Protein AF-A0A965TU19-F1 (afdb_monomer_lite)

Sequence (167 aa):
MAKLLPPPDALSPHFSILTPVSARSSLTHQTQEVAMIPAKNNIIVQIQDSAPAEYAIMNPITGSFDLMGAREHAWFTAAGARPKLDPDTLDYFLERGYAYLDSQGEQQAIERAYAEFSAEVEDGQVQLMLVPTYGCNLACTYCFQHGIDGRPQLITKEIVDAFFAYA

Structure (mmCIF, N/CA/C/O backbone):
data_AF-A0A965TU19-F1
#
_entry.id   AF-A0A965TU19-F1
#
loop_
_atom_site.group_PDB
_atom_site.id
_atom_site.type_symbol
_atom_site.label_atom_id
_atom_site.label_alt_id
_atom_site.label_comp_id
_atom_site.label_asym_id
_atom_site.label_entity_id
_atom_site.label_seq_id
_atom_site.pdbx_PDB_ins_code
_atom_site.Cartn_x
_atom_site.Cartn_y
_atom_site.Cartn_z
_atom_site.occupancy
_atom_site.B_iso_or_equiv
_atom_site.auth_seq_id
_atom_site.auth_comp_id
_atom_site.auth_asym_id
_atom_site.auth_atom_id
_atom_site.pdbx_PDB_model_num
ATOM 1 N N . MET A 1 1 ? -34.585 -23.274 -23.597 1.00 44.09 1 MET A N 1
ATOM 2 C CA . MET A 1 1 ? -33.454 -23.368 -24.547 1.00 44.09 1 MET A CA 1
ATOM 3 C C . MET A 1 1 ? -33.810 -22.563 -25.783 1.00 44.09 1 MET A C 1
ATOM 5 O O . MET A 1 1 ? -34.613 -23.026 -26.576 1.00 44.09 1 MET A O 1
ATOM 9 N N . ALA A 1 2 ? -33.287 -21.344 -25.905 1.00 30.41 2 ALA A N 1
ATOM 10 C CA . ALA A 1 2 ? -33.518 -20.486 -27.063 1.00 30.41 2 ALA A CA 1
ATOM 11 C C . ALA A 1 2 ? -32.160 -20.008 -27.579 1.00 30.41 2 ALA A C 1
ATOM 13 O O . ALA A 1 2 ? -31.464 -19.247 -26.913 1.00 30.41 2 ALA A O 1
ATOM 14 N N . LYS A 1 3 ? -31.774 -20.526 -28.744 1.00 36.69 3 LYS A N 1
ATOM 15 C CA . LYS A 1 3 ? -30.646 -20.062 -29.544 1.00 36.69 3 LYS A CA 1
ATOM 16 C C . LYS A 1 3 ? -31.275 -19.513 -30.821 1.00 36.69 3 LYS A C 1
ATOM 18 O O . LYS A 1 3 ? -31.889 -20.280 -31.555 1.00 36.69 3 LYS A O 1
ATOM 23 N N . LEU A 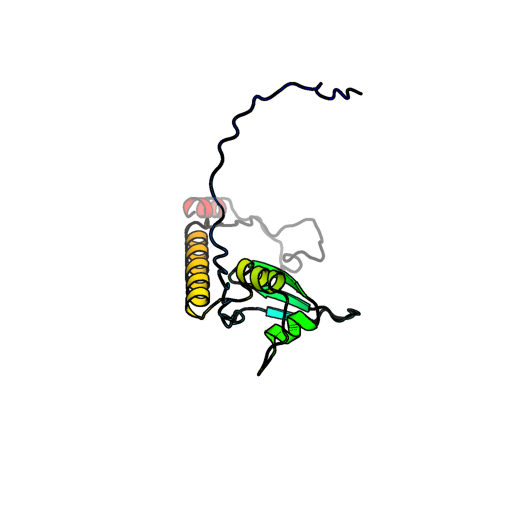1 4 ? -31.173 -18.209 -31.049 1.00 39.56 4 LEU A N 1
ATOM 24 C CA . LEU A 1 4 ? -31.551 -17.573 -32.310 1.00 39.56 4 LEU A CA 1
ATOM 25 C C . LEU A 1 4 ? -30.360 -16.736 -32.777 1.00 39.56 4 LEU A C 1
ATOM 27 O O . LEU A 1 4 ? -29.986 -15.749 -32.151 1.00 39.56 4 LEU A O 1
ATOM 31 N N . LEU A 1 5 ? -29.730 -17.234 -33.838 1.00 41.81 5 LEU A N 1
ATOM 32 C CA . LEU A 1 5 ? -28.733 -16.554 -34.663 1.00 41.81 5 LEU A CA 1
ATOM 33 C C . LEU A 1 5 ? -29.425 -15.482 -35.530 1.00 41.81 5 LEU A C 1
ATOM 35 O O . LEU A 1 5 ? -30.563 -15.715 -35.945 1.00 41.81 5 LEU A O 1
ATOM 39 N N . PRO A 1 6 ? -28.763 -14.361 -35.867 1.00 51.16 6 PRO A N 1
ATOM 40 C CA . PRO A 1 6 ? -29.254 -13.445 -36.895 1.00 51.16 6 PRO A CA 1
ATOM 41 C C . PRO A 1 6 ? -28.973 -13.971 -38.326 1.00 51.16 6 PRO A C 1
ATOM 43 O O . PRO A 1 6 ? -27.939 -14.611 -38.537 1.00 51.16 6 PRO A O 1
ATOM 46 N N . PRO A 1 7 ? -29.872 -13.721 -39.304 1.00 43.75 7 PRO A N 1
ATOM 47 C CA . PRO A 1 7 ? -29.716 -14.130 -40.703 1.00 43.75 7 PRO A CA 1
ATOM 48 C C . PRO A 1 7 ? -28.952 -13.098 -41.572 1.00 43.75 7 PRO A C 1
ATOM 50 O O . PRO A 1 7 ? -28.663 -11.998 -41.095 1.00 43.75 7 PRO A O 1
ATOM 53 N N . PRO A 1 8 ? -28.605 -13.465 -42.828 1.00 42.78 8 PRO A N 1
ATOM 54 C CA . PRO A 1 8 ? -27.492 -12.894 -43.585 1.00 42.78 8 PRO A CA 1
ATOM 55 C C . PRO A 1 8 ? -27.895 -11.911 -44.704 1.00 42.78 8 PRO A C 1
ATOM 57 O O . PRO A 1 8 ? -29.048 -11.861 -45.122 1.00 42.78 8 PRO A O 1
ATOM 60 N N . ASP A 1 9 ? -26.859 -11.225 -45.201 1.00 37.62 9 ASP A N 1
ATOM 61 C CA . ASP A 1 9 ? -26.677 -10.587 -46.514 1.00 37.62 9 ASP A CA 1
ATOM 62 C C . ASP A 1 9 ? -27.567 -9.399 -46.922 1.00 37.62 9 ASP A C 1
ATOM 64 O O . ASP A 1 9 ? -28.783 -9.498 -47.029 1.00 37.62 9 ASP A O 1
ATOM 68 N N . ALA A 1 10 ? -26.926 -8.292 -47.326 1.00 31.73 10 ALA A N 1
ATOM 69 C CA . ALA A 1 10 ? -26.742 -8.016 -48.758 1.00 31.73 10 ALA A CA 1
ATOM 70 C C . ALA A 1 10 ? -26.156 -6.613 -49.046 1.00 31.73 10 ALA A C 1
ATOM 72 O O . ALA A 1 10 ? -26.784 -5.590 -48.804 1.00 31.73 10 ALA A O 1
ATOM 73 N N . LEU A 1 11 ? -24.992 -6.649 -49.704 1.00 32.03 11 LEU A N 1
ATOM 74 C CA . LEU A 1 11 ? -24.630 -5.912 -50.925 1.00 32.03 11 LEU A CA 1
ATOM 75 C C . LEU A 1 11 ? -24.256 -4.414 -50.873 1.00 32.03 11 LEU A C 1
ATOM 77 O O . LEU A 1 11 ? -24.996 -3.522 -50.477 1.00 32.03 11 LEU A O 1
ATOM 81 N N . SER A 1 12 ? -23.052 -4.204 -51.409 1.00 35.56 12 SER A N 1
ATOM 82 C CA . SER A 1 12 ? -22.364 -2.978 -51.809 1.00 35.56 12 SER A CA 1
ATOM 83 C C . SER A 1 12 ? -23.050 -2.238 -52.971 1.00 35.56 12 SER A C 1
ATOM 85 O O . SER A 1 12 ? -23.982 -2.754 -53.590 1.00 35.56 12 SER A O 1
ATOM 87 N N . PRO A 1 13 ? -22.530 -1.053 -53.349 1.00 40.72 13 PRO A N 1
ATOM 88 C CA . PRO A 1 13 ? -21.805 -1.050 -54.620 1.00 40.72 13 PRO A CA 1
ATOM 89 C C . PRO A 1 13 ? -20.527 -0.190 -54.654 1.00 40.72 13 PRO A C 1
ATOM 91 O O . PRO A 1 13 ? -20.412 0.870 -54.050 1.00 40.72 13 PRO A O 1
ATOM 94 N N . HIS A 1 14 ? -19.577 -0.718 -55.424 1.00 32.16 14 HIS A N 1
ATOM 95 C CA . HIS A 1 14 ? -18.523 -0.088 -56.223 1.00 32.16 14 HIS A CA 1
ATOM 96 C C . HIS A 1 14 ? -18.370 1.443 -56.212 1.00 32.16 14 HIS A C 1
ATOM 98 O O . HIS A 1 14 ? -19.228 2.154 -56.721 1.00 32.16 14 HIS A O 1
ATOM 104 N N . PHE A 1 15 ? -17.160 1.906 -55.876 1.00 30.73 15 PHE A N 1
ATOM 105 C CA . PHE A 1 15 ? -16.508 3.011 -56.589 1.00 30.73 15 PHE A CA 1
ATOM 106 C C . PHE A 1 15 ? -14.983 2.795 -56.604 1.00 30.73 15 PHE A C 1
ATOM 108 O O . PHE A 1 15 ? -14.303 2.934 -55.591 1.00 30.73 15 PHE A O 1
ATOM 115 N N . SER A 1 16 ? -14.453 2.407 -57.768 1.00 31.28 16 SER A N 1
ATOM 116 C CA . SER A 1 16 ? -13.020 2.413 -58.079 1.00 31.28 16 SER A CA 1
ATOM 117 C C . SER A 1 16 ? -12.662 3.754 -58.706 1.00 31.28 16 SER A C 1
ATOM 119 O O . SER A 1 16 ? -13.193 4.090 -59.762 1.00 31.28 16 SER A O 1
ATOM 121 N N . ILE A 1 17 ? -11.723 4.485 -58.105 1.00 35.72 17 ILE A N 1
ATOM 122 C CA . ILE A 1 17 ? -10.995 5.565 -58.776 1.00 35.72 17 ILE A CA 1
ATOM 123 C C . ILE A 1 17 ? -9.503 5.352 -58.509 1.00 35.72 17 ILE A C 1
ATOM 125 O O . ILE A 1 17 ? -9.050 5.284 -57.371 1.00 35.72 17 ILE A O 1
ATOM 129 N N . LEU A 1 18 ? -8.776 5.182 -59.610 1.00 34.69 18 LEU A N 1
ATOM 130 C CA . LEU A 1 18 ? -7.325 5.089 -59.726 1.00 34.69 18 LEU A CA 1
ATOM 131 C C . LEU A 1 18 ? -6.646 6.399 -59.304 1.00 34.69 18 LEU A C 1
ATOM 133 O O . LEU A 1 18 ? -7.136 7.461 -59.678 1.00 34.69 18 LEU A O 1
ATOM 137 N N . THR A 1 19 ? -5.495 6.310 -58.621 1.00 30.97 19 THR A N 1
ATOM 138 C CA . THR A 1 19 ? -4.244 7.116 -58.760 1.00 30.97 19 THR A CA 1
ATOM 139 C C . THR A 1 19 ? -3.422 7.080 -57.449 1.00 30.97 19 THR A C 1
ATOM 141 O O . THR A 1 19 ? -3.927 6.628 -56.428 1.00 30.97 19 THR A O 1
ATOM 144 N N . PRO A 1 20 ? -2.133 7.467 -57.445 1.00 36.50 20 PRO A N 1
ATOM 145 C CA . PRO A 1 20 ? -1.009 6.710 -57.974 1.00 36.50 20 PRO A CA 1
ATOM 146 C C . PRO A 1 20 ? -0.016 6.280 -56.872 1.00 36.50 20 PRO A C 1
ATOM 148 O O . PRO A 1 20 ? 0.010 6.783 -55.754 1.00 36.50 20 PRO A O 1
ATOM 151 N N . VAL A 1 21 ? 0.853 5.345 -57.248 1.00 42.53 21 VAL A N 1
ATOM 152 C CA . VAL A 1 21 ? 2.055 4.916 -56.523 1.00 42.53 21 VAL A CA 1
ATOM 153 C C . VAL A 1 21 ? 3.017 6.094 -56.310 1.00 42.53 21 VAL A C 1
ATOM 155 O O . VAL A 1 21 ? 3.520 6.627 -57.292 1.00 42.53 21 VAL A O 1
ATOM 158 N N . SER A 1 22 ? 3.291 6.461 -55.052 1.00 31.80 22 SER A N 1
ATOM 159 C CA . SER A 1 22 ? 4.503 7.138 -54.525 1.00 31.80 22 SER A CA 1
ATOM 160 C C . SER A 1 22 ? 4.186 7.555 -53.075 1.00 31.80 22 SER A C 1
ATOM 162 O O . SER A 1 22 ? 3.123 8.105 -52.841 1.00 31.80 22 SER A O 1
ATOM 164 N N . ALA A 1 23 ? 4.951 7.335 -52.012 1.00 31.27 23 ALA A N 1
ATOM 165 C CA . ALA A 1 23 ? 6.323 6.919 -51.826 1.00 31.27 23 ALA A CA 1
ATOM 166 C C . ALA A 1 23 ? 6.390 6.090 -50.531 1.00 31.27 23 ALA A C 1
ATOM 168 O O . ALA A 1 23 ? 5.704 6.384 -49.550 1.00 31.27 23 ALA A O 1
ATOM 169 N N . ARG A 1 24 ? 7.258 5.075 -50.507 1.00 41.38 24 ARG A N 1
ATOM 170 C CA . ARG A 1 24 ? 7.738 4.476 -49.260 1.00 41.38 24 ARG A CA 1
ATOM 171 C C . ARG A 1 24 ? 8.506 5.553 -48.495 1.00 41.38 24 ARG A C 1
ATOM 173 O O . ARG A 1 24 ? 9.677 5.782 -48.769 1.00 41.38 24 ARG A O 1
ATOM 180 N N . SER A 1 25 ? 7.836 6.212 -47.558 1.00 32.81 25 SER A N 1
ATOM 181 C CA . SER A 1 25 ? 8.495 6.928 -46.475 1.00 32.81 25 SER A CA 1
ATOM 182 C C . SER A 1 25 ? 8.686 5.929 -45.345 1.00 32.81 25 SER A C 1
ATOM 184 O O . SER A 1 25 ? 7.774 5.622 -44.580 1.00 32.81 25 SER A O 1
ATOM 186 N N . SER A 1 26 ? 9.873 5.339 -45.325 1.00 36.81 26 SER A N 1
ATOM 187 C CA . SER A 1 26 ? 10.441 4.649 -44.180 1.00 36.81 26 SER A CA 1
ATOM 188 C C . SER A 1 26 ? 10.529 5.629 -43.011 1.00 36.81 26 SER A C 1
ATOM 190 O O . SER A 1 26 ? 11.541 6.300 -42.827 1.00 36.81 26 SER A O 1
ATOM 192 N N . LEU A 1 27 ? 9.453 5.712 -42.230 1.00 35.31 27 LEU A N 1
ATOM 193 C CA . LEU A 1 27 ? 9.490 6.235 -40.873 1.00 35.31 27 LEU A CA 1
ATOM 194 C C . LEU A 1 27 ? 10.187 5.177 -40.024 1.00 35.31 27 LEU A C 1
ATOM 196 O O . LEU A 1 27 ? 9.578 4.270 -39.463 1.00 35.31 27 LEU A O 1
ATOM 200 N N . THR A 1 28 ? 11.511 5.266 -39.999 1.00 33.00 28 THR A N 1
ATOM 201 C CA . THR A 1 28 ? 12.312 4.764 -38.895 1.00 33.00 28 THR A CA 1
ATOM 202 C C . THR A 1 28 ? 11.721 5.334 -37.611 1.00 33.00 28 THR A C 1
ATOM 204 O O . THR A 1 28 ? 11.979 6.488 -37.273 1.00 33.00 28 THR A O 1
ATOM 207 N N . HIS A 1 29 ? 10.928 4.533 -36.897 1.00 41.44 29 HIS A N 1
ATOM 208 C CA . HIS A 1 29 ? 10.817 4.665 -35.453 1.00 41.44 29 HIS A CA 1
ATOM 209 C C . HIS A 1 29 ? 12.229 4.438 -34.911 1.00 41.44 29 HIS A C 1
ATOM 211 O O . HIS A 1 29 ? 12.650 3.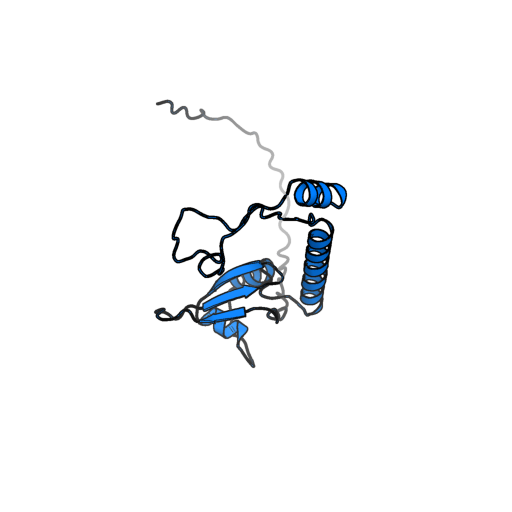315 -34.650 1.00 41.44 29 HIS A O 1
ATOM 217 N N . GLN A 1 30 ? 13.012 5.514 -34.839 1.00 35.91 30 GLN A N 1
ATOM 218 C CA . GLN A 1 30 ? 14.119 5.582 -33.907 1.00 35.91 30 GLN A CA 1
ATOM 219 C C . GLN A 1 30 ? 13.467 5.548 -32.531 1.00 35.91 30 GLN A C 1
ATOM 221 O O . GLN A 1 30 ? 13.037 6.572 -32.006 1.00 35.91 30 GLN A O 1
ATOM 226 N N . THR A 1 31 ? 13.305 4.341 -31.997 1.00 40.47 31 THR A N 1
ATOM 227 C CA . THR A 1 31 ? 13.001 4.126 -30.592 1.00 40.47 31 THR A CA 1
ATOM 228 C C . THR A 1 31 ? 14.208 4.655 -29.841 1.00 40.47 31 THR A C 1
ATOM 230 O O . THR A 1 31 ? 15.226 3.980 -29.705 1.00 40.47 31 THR A O 1
ATOM 233 N N . GLN A 1 32 ? 14.145 5.929 -29.469 1.00 42.44 32 GLN A N 1
ATOM 234 C CA . GLN A 1 32 ? 15.067 6.493 -28.511 1.00 42.44 32 GLN A CA 1
ATOM 235 C C . GLN A 1 32 ? 14.923 5.624 -27.264 1.00 42.44 32 GLN A C 1
ATOM 237 O O . GLN A 1 32 ? 13.831 5.503 -26.716 1.00 42.44 32 GLN A O 1
ATOM 242 N N . GLU A 1 33 ? 15.990 4.912 -26.913 1.00 52.28 33 GLU A N 1
ATOM 243 C CA . GLU A 1 33 ? 16.044 4.031 -25.752 1.00 52.28 33 GLU A CA 1
ATOM 244 C C . GLU A 1 33 ? 15.972 4.931 -24.514 1.00 52.28 33 GLU A C 1
ATOM 246 O O . GLU A 1 33 ? 16.983 5.414 -24.007 1.00 52.28 33 GLU A O 1
ATOM 251 N N . VAL A 1 34 ? 14.750 5.291 -24.109 1.00 59.78 34 VAL A N 1
ATOM 252 C CA . VAL A 1 34 ? 14.523 6.103 -22.917 1.00 59.78 34 VAL A CA 1
ATOM 253 C C . VAL A 1 34 ? 14.861 5.214 -21.732 1.00 59.78 34 VAL A C 1
ATOM 255 O O . VAL A 1 34 ? 14.186 4.220 -21.467 1.00 59.78 34 VAL A O 1
ATOM 258 N N . ALA A 1 35 ? 15.963 5.535 -21.062 1.00 77.88 35 ALA A N 1
ATOM 259 C CA . ALA A 1 35 ? 16.432 4.784 -19.912 1.00 77.88 35 ALA A CA 1
ATOM 260 C C . ALA A 1 35 ? 15.447 4.964 -18.746 1.00 77.88 35 ALA A C 1
ATOM 262 O O . ALA A 1 35 ? 15.497 5.964 -18.037 1.00 77.88 35 ALA A O 1
ATOM 263 N N . MET A 1 36 ? 14.552 3.990 -18.564 1.00 90.62 36 MET A N 1
ATOM 264 C CA . MET A 1 36 ? 13.622 3.954 -17.437 1.00 90.62 36 MET A CA 1
ATOM 265 C C . MET A 1 36 ? 14.370 3.743 -16.119 1.00 90.62 36 MET A C 1
ATOM 267 O O . MET A 1 36 ? 15.336 2.975 -16.040 1.00 90.62 36 MET A O 1
ATOM 271 N N . ILE A 1 37 ? 13.875 4.374 -15.061 1.00 93.50 37 ILE A N 1
ATOM 272 C CA . ILE A 1 37 ? 14.381 4.230 -13.700 1.00 93.50 37 ILE A CA 1
ATOM 273 C C . ILE A 1 37 ? 13.379 3.430 -12.852 1.00 93.50 37 ILE A C 1
ATOM 275 O O . ILE A 1 37 ? 12.176 3.634 -12.991 1.00 93.50 37 ILE A O 1
ATOM 279 N N . PRO A 1 38 ? 13.812 2.511 -11.971 1.00 95.62 38 PRO A N 1
ATOM 280 C CA . PRO A 1 38 ? 12.922 1.877 -11.016 1.00 95.62 38 PRO A CA 1
ATOM 281 C C . PRO A 1 38 ? 12.466 2.899 -9.993 1.00 95.62 38 PRO A C 1
ATOM 283 O O . PRO A 1 38 ? 13.263 3.726 -9.544 1.00 95.62 38 PRO A O 1
ATOM 286 N N . ALA A 1 39 ? 11.221 2.762 -9.568 1.00 96.69 39 ALA A N 1
ATOM 287 C CA . ALA A 1 39 ? 10.713 3.501 -8.436 1.00 96.69 39 ALA A CA 1
ATOM 288 C C . ALA A 1 39 ? 11.471 3.096 -7.158 1.00 96.69 39 ALA A C 1
A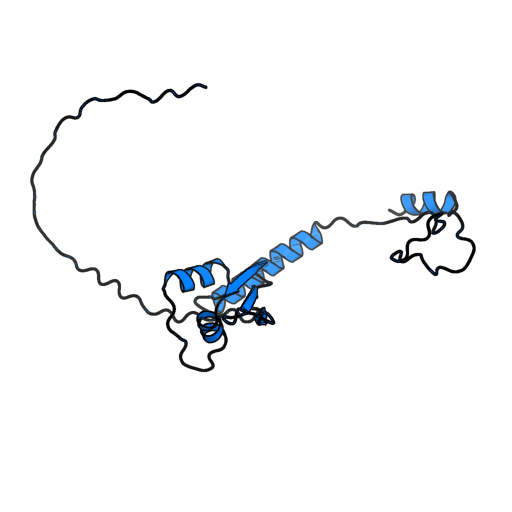TOM 290 O O . ALA A 1 39 ? 11.676 1.911 -6.874 1.00 96.69 39 ALA A O 1
ATOM 291 N N . LYS A 1 40 ? 11.912 4.083 -6.378 1.00 95.00 40 LYS A N 1
ATOM 292 C CA . LYS A 1 40 ? 12.752 3.890 -5.179 1.00 95.00 40 LYS A CA 1
ATOM 293 C C . LYS A 1 40 ? 12.000 3.274 -4.005 1.00 95.00 40 LYS A C 1
ATOM 295 O O . LYS A 1 40 ? 12.602 2.750 -3.076 1.00 95.00 40 LYS A O 1
ATOM 300 N N . ASN A 1 41 ? 10.686 3.397 -4.036 1.00 95.31 41 ASN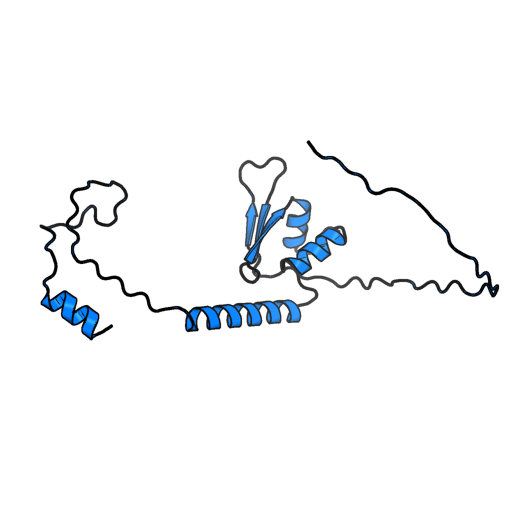 A N 1
ATOM 301 C CA . ASN A 1 41 ? 9.732 2.954 -3.030 1.00 95.31 41 ASN A CA 1
ATOM 302 C C . ASN A 1 41 ? 9.225 1.522 -3.262 1.00 95.31 41 ASN A C 1
ATOM 304 O O . ASN A 1 41 ? 8.406 1.048 -2.477 1.00 95.31 41 ASN A O 1
ATOM 308 N N . ASN A 1 42 ? 9.687 0.837 -4.313 1.00 97.88 42 ASN A N 1
ATOM 309 C CA . ASN A 1 42 ? 9.364 -0.569 -4.517 1.00 97.88 42 ASN A CA 1
ATOM 310 C C . ASN A 1 42 ? 9.889 -1.406 -3.346 1.00 97.88 42 ASN A C 1
ATOM 312 O O . ASN A 1 42 ? 11.081 -1.403 -3.039 1.00 97.88 42 ASN A O 1
ATOM 316 N N . ILE A 1 43 ? 8.995 -2.169 -2.730 1.00 98.12 43 ILE A N 1
ATOM 317 C CA . ILE A 1 43 ? 9.319 -3.184 -1.735 1.00 98.12 43 ILE A CA 1
ATOM 318 C C . ILE A 1 43 ? 9.317 -4.520 -2.464 1.00 98.12 43 ILE A C 1
ATOM 320 O O . ILE A 1 43 ? 8.291 -4.933 -3.001 1.00 98.12 43 ILE A O 1
ATOM 324 N N . ILE A 1 44 ? 10.470 -5.184 -2.496 1.00 98.00 44 ILE A N 1
ATOM 325 C CA . ILE A 1 44 ? 10.653 -6.452 -3.200 1.00 98.00 44 ILE A CA 1
ATOM 326 C C . ILE A 1 44 ? 11.098 -7.512 -2.200 1.00 98.00 44 ILE A C 1
ATOM 328 O O . ILE A 1 44 ? 12.082 -7.321 -1.485 1.00 98.00 44 ILE A O 1
ATOM 332 N N . VAL A 1 45 ? 10.384 -8.635 -2.159 1.00 97.25 45 VAL A N 1
ATOM 333 C CA . VAL A 1 45 ? 10.679 -9.760 -1.264 1.00 97.25 45 VAL A CA 1
ATOM 334 C C . VAL A 1 45 ? 10.698 -11.067 -2.043 1.00 97.25 45 VAL A C 1
ATOM 336 O O . VAL A 1 45 ? 9.862 -11.295 -2.912 1.00 97.25 45 VAL A O 1
ATOM 339 N N . GLN A 1 46 ? 11.651 -11.943 -1.735 1.00 97.12 46 GLN A N 1
ATOM 340 C CA . GLN A 1 46 ? 11.681 -13.287 -2.309 1.00 97.12 46 GLN A CA 1
ATOM 341 C C . GLN A 1 46 ? 10.653 -14.185 -1.610 1.00 97.12 46 GLN A C 1
ATOM 343 O O . GLN A 1 46 ? 10.562 -14.189 -0.381 1.00 97.12 46 GLN A O 1
ATOM 348 N N . ILE A 1 47 ? 9.915 -14.977 -2.386 1.00 96.50 47 ILE A N 1
ATOM 349 C CA . ILE A 1 47 ? 8.979 -15.974 -1.865 1.00 96.50 47 ILE A CA 1
ATOM 350 C C . ILE A 1 47 ? 9.768 -17.206 -1.416 1.00 96.50 47 ILE A C 1
ATOM 352 O O . ILE A 1 47 ? 10.493 -17.819 -2.206 1.00 96.50 47 ILE A O 1
ATOM 356 N N . GLN A 1 48 ? 9.627 -17.561 -0.136 1.00 94.44 48 GLN A N 1
ATOM 357 C CA . GLN A 1 48 ? 10.258 -18.751 0.439 1.00 94.44 48 GLN A CA 1
ATOM 358 C C . GLN A 1 48 ? 9.718 -20.021 -0.228 1.00 94.44 48 GLN A C 1
ATOM 360 O O . GLN A 1 48 ? 8.549 -20.082 -0.598 1.00 94.44 48 GLN A O 1
ATOM 365 N N . ASP A 1 49 ? 10.585 -21.021 -0.387 1.00 92.56 49 ASP A N 1
ATOM 366 C CA . ASP A 1 49 ? 10.251 -22.333 -0.956 1.00 92.56 49 ASP A CA 1
ATOM 367 C C . ASP A 1 49 ? 9.656 -22.307 -2.385 1.00 92.56 49 ASP A C 1
ATOM 369 O O . ASP A 1 49 ? 8.980 -23.248 -2.802 1.00 92.56 49 ASP A O 1
ATOM 373 N N . SER A 1 50 ? 9.947 -21.261 -3.170 1.00 90.00 50 SER A N 1
ATOM 374 C CA . SER A 1 50 ? 9.580 -21.171 -4.593 1.00 90.00 50 SER A CA 1
ATOM 375 C C . SER A 1 50 ? 10.643 -21.807 -5.507 1.00 90.00 50 SER A C 1
ATOM 377 O O . SER A 1 50 ? 11.842 -21.531 -5.398 1.00 90.00 50 SER A O 1
ATOM 379 N N . ALA A 1 51 ? 10.206 -22.681 -6.423 1.00 87.69 51 ALA A N 1
ATOM 380 C CA . ALA A 1 51 ? 11.042 -23.281 -7.466 1.00 87.69 51 ALA A CA 1
ATOM 381 C C . ALA A 1 51 ? 10.276 -23.311 -8.811 1.00 87.69 51 ALA A C 1
ATOM 383 O O . ALA A 1 51 ? 9.394 -24.157 -8.978 1.00 87.69 51 ALA A O 1
ATOM 384 N N . PRO A 1 52 ? 10.609 -22.441 -9.789 1.00 88.19 52 PRO A N 1
ATOM 385 C CA . PRO A 1 52 ? 11.729 -21.489 -9.790 1.00 88.19 52 PRO A CA 1
ATOM 386 C C . PRO A 1 52 ? 11.556 -20.347 -8.776 1.00 88.19 52 PRO A C 1
ATOM 388 O O . PRO A 1 52 ? 10.469 -20.146 -8.254 1.00 88.19 52 PRO A O 1
ATOM 391 N N . ALA A 1 53 ? 12.642 -19.618 -8.494 1.00 89.44 53 ALA A N 1
ATOM 392 C CA . ALA A 1 53 ? 12.613 -18.496 -7.557 1.00 89.44 53 ALA A CA 1
ATOM 393 C C . ALA A 1 53 ? 11.652 -17.394 -8.035 1.00 89.44 53 ALA A C 1
ATOM 395 O O . ALA A 1 53 ? 11.816 -16.860 -9.138 1.00 89.44 53 ALA A O 1
ATOM 396 N N . GLU A 1 54 ? 10.704 -17.039 -7.172 1.00 96.69 54 GLU A N 1
ATOM 397 C CA . GLU A 1 54 ? 9.712 -15.986 -7.385 1.00 96.69 54 GLU A CA 1
ATOM 398 C C . GLU A 1 54 ? 9.868 -14.864 -6.355 1.00 96.69 54 GLU A C 1
ATOM 400 O O . GLU A 1 54 ? 10.318 -15.069 -5.222 1.00 96.69 54 GLU A O 1
ATOM 405 N N . TYR A 1 55 ? 9.478 -13.660 -6.758 1.00 97.81 55 TYR A N 1
ATOM 406 C CA . TYR A 1 55 ? 9.555 -12.451 -5.951 1.00 97.81 55 TYR A CA 1
ATOM 407 C C . TYR A 1 55 ? 8.202 -11.750 -5.962 1.00 97.81 55 TYR A C 1
ATOM 409 O O . TYR A 1 55 ? 7.566 -11.652 -7.007 1.00 97.81 55 TYR A O 1
ATOM 417 N N . ALA A 1 56 ? 7.779 -11.228 -4.817 1.00 97.88 56 ALA A N 1
ATOM 418 C CA . ALA A 1 56 ? 6.668 -10.292 -4.739 1.00 97.88 56 ALA A CA 1
ATOM 419 C C . ALA A 1 56 ? 7.208 -8.859 -4.783 1.00 97.88 56 ALA A C 1
ATOM 421 O O . ALA A 1 56 ? 8.220 -8.555 -4.144 1.00 97.88 56 ALA A O 1
ATOM 422 N N . ILE A 1 57 ? 6.527 -7.987 -5.521 1.00 98.31 57 ILE A N 1
ATOM 423 C CA . ILE A 1 57 ? 6.816 -6.555 -5.602 1.00 98.31 57 ILE A CA 1
ATOM 424 C C . ILE A 1 57 ? 5.576 -5.752 -5.220 1.00 98.31 57 ILE A C 1
ATOM 426 O O . ILE A 1 57 ? 4.478 -6.010 -5.705 1.00 98.31 57 ILE A O 1
ATOM 430 N N . MET A 1 58 ? 5.760 -4.757 -4.357 1.00 98.19 58 MET A N 1
ATOM 431 C CA . MET A 1 58 ? 4.734 -3.802 -3.955 1.00 98.19 58 MET A CA 1
ATOM 432 C C . MET A 1 58 ? 5.248 -2.380 -4.146 1.00 98.19 58 MET A C 1
ATOM 434 O O . MET A 1 58 ? 6.351 -2.061 -3.705 1.00 98.19 58 MET A O 1
ATOM 438 N N . ASN A 1 59 ? 4.428 -1.507 -4.723 1.00 97.88 59 ASN A N 1
ATOM 439 C CA . ASN A 1 59 ? 4.662 -0.072 -4.697 1.00 97.88 59 ASN A CA 1
ATOM 440 C C . ASN A 1 59 ? 3.602 0.597 -3.807 1.00 97.88 59 ASN A C 1
ATOM 442 O O . ASN A 1 59 ? 2.428 0.601 -4.170 1.00 97.88 59 ASN A O 1
ATOM 446 N N . PRO A 1 60 ? 3.970 1.166 -2.647 1.00 96.31 60 PRO A N 1
ATOM 447 C CA . PRO A 1 60 ? 2.998 1.751 -1.726 1.00 96.31 60 PRO A CA 1
ATOM 448 C C . PRO A 1 60 ? 2.399 3.068 -2.230 1.00 96.31 60 PRO A C 1
ATOM 450 O O . PRO A 1 60 ? 1.366 3.481 -1.720 1.00 96.31 60 PRO A O 1
ATOM 453 N N . ILE A 1 61 ? 3.026 3.732 -3.206 1.00 96.62 61 ILE A N 1
ATOM 454 C CA . ILE A 1 61 ? 2.530 5.003 -3.748 1.00 96.62 61 ILE A CA 1
ATOM 455 C C . ILE A 1 61 ? 1.422 4.762 -4.767 1.00 96.62 61 ILE A C 1
ATOM 457 O O . ILE A 1 61 ? 0.444 5.497 -4.776 1.00 96.62 61 ILE A O 1
ATOM 461 N N . THR A 1 62 ? 1.542 3.722 -5.593 1.00 95.44 62 THR A N 1
ATOM 462 C CA . THR A 1 62 ? 0.491 3.352 -6.557 1.00 95.44 62 THR A CA 1
ATOM 463 C C . THR A 1 62 ? -0.452 2.263 -6.047 1.00 95.44 62 THR A C 1
ATOM 465 O O . THR A 1 62 ? -1.455 1.969 -6.692 1.00 95.44 62 THR A O 1
ATOM 468 N N . GLY A 1 63 ? -0.137 1.631 -4.913 1.00 95.56 63 GLY A N 1
ATOM 469 C CA . GLY A 1 63 ? -0.874 0.484 -4.377 1.00 95.56 63 GLY A CA 1
ATOM 470 C C . GLY A 1 63 ? -0.707 -0.804 -5.195 1.00 95.56 63 GLY A C 1
ATOM 471 O O . GLY A 1 63 ? -1.368 -1.802 -4.908 1.00 95.56 63 GLY A O 1
ATOM 472 N N . SER A 1 64 ? 0.159 -0.809 -6.213 1.00 97.94 64 SER A N 1
ATOM 473 C CA . SER A 1 64 ? 0.382 -1.967 -7.081 1.00 97.94 64 SER A CA 1
ATOM 474 C C . SER A 1 64 ? 1.086 -3.097 -6.331 1.00 97.94 64 SER A C 1
ATOM 476 O O . SER A 1 64 ? 2.084 -2.870 -5.644 1.00 97.94 64 SER A O 1
ATOM 478 N N . PHE A 1 65 ? 0.610 -4.326 -6.514 1.00 98.25 65 PHE A N 1
ATOM 479 C CA . PHE A 1 65 ? 1.208 -5.554 -5.993 1.00 98.25 65 PHE A CA 1
ATOM 480 C C . PHE A 1 65 ? 1.180 -6.634 -7.072 1.00 98.25 65 PHE A C 1
ATOM 482 O O . PHE A 1 65 ? 0.108 -6.887 -7.619 1.00 98.25 65 PHE A O 1
ATOM 489 N N . ASP A 1 66 ? 2.318 -7.278 -7.330 1.00 98.06 66 ASP A N 1
ATOM 490 C CA . ASP A 1 66 ? 2.468 -8.302 -8.365 1.00 98.06 66 ASP A CA 1
ATOM 491 C C . ASP A 1 66 ? 3.565 -9.317 -8.004 1.00 98.06 66 ASP A C 1
ATOM 493 O O . ASP A 1 66 ? 4.343 -9.133 -7.060 1.00 98.06 66 ASP A O 1
ATOM 497 N N . LEU A 1 67 ? 3.622 -10.407 -8.772 1.00 96.81 67 LEU A N 1
ATOM 498 C CA . LEU A 1 67 ? 4.678 -11.417 -8.710 1.00 96.81 67 LEU A CA 1
ATOM 499 C C . LEU A 1 67 ? 5.590 -11.300 -9.928 1.00 96.81 67 LEU A C 1
ATOM 501 O O . LEU A 1 67 ? 5.137 -10.989 -11.027 1.00 96.81 67 LEU A O 1
ATOM 505 N N . MET A 1 68 ? 6.874 -11.583 -9.741 1.00 96.00 68 MET A N 1
ATOM 506 C CA . MET A 1 68 ? 7.860 -11.543 -10.811 1.00 96.00 68 MET A CA 1
ATOM 507 C C . MET A 1 68 ? 8.909 -12.645 -10.670 1.00 96.00 68 MET A C 1
ATOM 509 O O . MET A 1 68 ? 9.174 -13.153 -9.576 1.00 96.00 68 MET A O 1
ATOM 513 N N . GLY A 1 69 ? 9.525 -13.005 -11.792 1.00 96.00 69 GLY A N 1
ATOM 514 C CA . GLY A 1 69 ? 10.591 -13.989 -11.835 1.00 96.00 69 GLY A CA 1
ATOM 515 C C . GLY A 1 69 ? 11.966 -13.385 -11.553 1.00 96.00 69 GLY A C 1
ATOM 516 O O . GLY A 1 69 ? 12.155 -12.187 -11.325 1.00 96.00 69 GLY A O 1
ATOM 517 N N . ALA A 1 70 ? 12.980 -14.248 -11.604 1.00 94.81 70 ALA A N 1
ATOM 518 C CA . ALA A 1 70 ? 14.366 -13.859 -11.361 1.00 94.81 70 ALA A CA 1
ATOM 519 C C . ALA A 1 70 ? 14.914 -12.842 -12.380 1.00 94.81 70 ALA A C 1
ATOM 521 O O . ALA A 1 70 ? 15.824 -12.078 -12.054 1.00 94.81 70 ALA A O 1
ATOM 522 N N . ARG A 1 71 ? 14.390 -12.827 -13.615 1.00 94.94 71 ARG A N 1
ATOM 523 C CA . ARG A 1 71 ? 14.862 -11.920 -14.671 1.00 94.94 71 ARG A CA 1
ATOM 524 C C . ARG A 1 71 ? 14.409 -10.489 -14.408 1.00 94.94 71 ARG A C 1
ATOM 526 O O . ARG A 1 71 ? 15.221 -9.571 -14.491 1.00 94.94 71 ARG A O 1
ATOM 533 N N . GLU A 1 72 ? 13.140 -10.321 -14.071 1.00 96.44 72 GLU A N 1
ATOM 534 C CA . GLU A 1 72 ? 12.541 -9.042 -13.707 1.00 96.44 72 GLU A CA 1
ATOM 535 C C . GLU A 1 72 ? 13.174 -8.524 -12.415 1.00 96.44 72 GLU A C 1
ATOM 537 O O . GLU A 1 72 ? 13.634 -7.388 -12.365 1.00 96.44 72 GLU A O 1
ATOM 542 N N . HIS A 1 73 ? 13.327 -9.385 -11.404 1.00 96.75 73 HIS A N 1
ATOM 543 C CA . HIS A 1 73 ? 14.031 -9.035 -10.170 1.00 96.75 73 HIS A CA 1
ATOM 544 C C . HIS A 1 73 ? 15.448 -8.503 -10.444 1.00 96.75 73 HIS A C 1
ATOM 546 O O . HIS A 1 73 ? 15.832 -7.450 -9.934 1.00 96.75 73 HIS A O 1
ATOM 552 N N . ALA A 1 74 ? 16.212 -9.181 -11.309 1.00 95.69 74 ALA A N 1
ATOM 553 C CA . ALA A 1 74 ? 17.550 -8.735 -11.690 1.00 95.69 74 ALA A CA 1
ATOM 554 C C . ALA A 1 74 ? 17.552 -7.363 -12.389 1.00 95.69 74 ALA A C 1
ATOM 556 O O . ALA A 1 74 ? 18.547 -6.644 -12.301 1.00 95.69 74 ALA A O 1
ATOM 557 N N . TRP A 1 75 ? 16.457 -6.975 -13.053 1.00 96.25 75 TRP A N 1
ATOM 558 C CA . TRP A 1 75 ? 16.293 -5.633 -13.616 1.00 96.25 75 TRP A CA 1
ATOM 559 C C . TRP A 1 75 ? 16.215 -4.556 -12.532 1.00 96.25 75 TRP A C 1
ATOM 561 O O . TRP A 1 75 ? 16.870 -3.519 -12.654 1.00 96.25 75 TRP A O 1
ATOM 571 N N . PHE A 1 76 ? 15.481 -4.823 -11.449 1.00 95.56 76 PHE A N 1
ATOM 572 C CA . PHE A 1 76 ? 15.340 -3.904 -10.318 1.00 95.56 76 PHE A CA 1
ATOM 573 C C . PHE A 1 76 ? 16.622 -3.770 -9.486 1.00 95.56 76 PHE A C 1
ATOM 575 O O . PHE A 1 76 ? 16.923 -2.677 -9.009 1.00 95.56 76 PHE A O 1
ATOM 582 N N . THR A 1 77 ? 17.399 -4.846 -9.329 1.00 93.56 77 THR A N 1
ATOM 583 C CA . THR A 1 77 ? 18.580 -4.869 -8.443 1.00 93.56 77 THR A CA 1
ATOM 584 C C . THR A 1 77 ? 19.917 -4.628 -9.149 1.00 93.56 77 THR A C 1
ATOM 586 O O . THR A 1 77 ? 20.970 -4.700 -8.512 1.00 93.56 77 THR A O 1
ATOM 589 N N . ALA A 1 78 ? 19.927 -4.393 -10.463 1.00 91.75 78 ALA A N 1
ATOM 590 C CA . ALA A 1 78 ? 21.167 -4.204 -11.212 1.00 91.75 78 ALA A CA 1
ATOM 591 C C . ALA A 1 78 ? 21.911 -2.928 -10.771 1.00 91.75 78 ALA A C 1
ATOM 593 O O . ALA A 1 78 ? 21.414 -1.815 -10.930 1.00 91.75 78 ALA A O 1
ATOM 594 N N . ALA A 1 79 ? 23.152 -3.086 -10.300 1.00 84.50 79 ALA A N 1
ATOM 595 C CA . ALA A 1 79 ? 24.063 -1.974 -9.994 1.00 84.50 79 ALA A CA 1
ATOM 596 C C . ALA A 1 79 ? 24.770 -1.393 -11.241 1.00 84.50 79 ALA A C 1
ATOM 598 O O . ALA A 1 79 ? 25.560 -0.458 -11.132 1.00 84.50 79 ALA A O 1
ATOM 599 N N . GLY A 1 80 ? 24.520 -1.966 -12.423 1.00 82.81 80 GLY A N 1
ATOM 600 C CA . GLY A 1 80 ? 25.142 -1.593 -13.693 1.00 82.81 80 GLY A CA 1
ATOM 601 C C . GLY A 1 80 ? 24.174 -1.771 -14.862 1.00 82.81 80 GLY A C 1
ATOM 602 O O . GLY A 1 80 ? 23.014 -1.373 -14.775 1.00 82.81 80 GLY A O 1
ATOM 603 N N . ALA A 1 81 ? 24.637 -2.378 -15.957 1.00 85.06 81 ALA A N 1
ATOM 604 C CA . ALA A 1 81 ? 23.770 -2.686 -17.092 1.00 85.06 81 ALA A CA 1
ATOM 605 C C . ALA A 1 81 ? 22.636 -3.632 -16.668 1.00 85.06 81 ALA A C 1
ATOM 607 O O . ALA A 1 81 ? 22.870 -4.665 -16.039 1.00 85.06 81 ALA A O 1
ATOM 608 N N . ARG A 1 82 ? 21.405 -3.264 -17.021 1.00 90.50 82 ARG A N 1
ATOM 609 C CA . ARG A 1 82 ? 20.205 -4.045 -16.713 1.00 90.50 82 ARG A CA 1
ATOM 610 C C . ARG A 1 82 ? 20.006 -5.159 -17.737 1.00 90.50 82 ARG A C 1
ATOM 612 O O . ARG A 1 82 ? 20.345 -4.961 -18.906 1.00 90.50 82 ARG A O 1
ATOM 619 N N . PRO A 1 83 ? 19.437 -6.312 -17.340 1.00 91.88 83 PRO A N 1
ATOM 620 C CA . PRO A 1 83 ? 18.956 -7.289 -18.306 1.00 91.88 83 PRO A CA 1
ATOM 621 C C . PRO A 1 83 ? 17.945 -6.634 -19.253 1.00 91.88 83 PRO A C 1
ATOM 623 O O . PRO A 1 83 ? 17.153 -5.788 -18.847 1.00 91.88 83 PRO A O 1
ATOM 626 N N . LYS A 1 84 ? 17.955 -7.034 -20.524 1.00 91.56 84 LYS A N 1
ATOM 627 C CA . LYS A 1 84 ? 16.940 -6.583 -21.474 1.00 91.56 84 LYS A CA 1
ATOM 628 C C . LYS A 1 84 ? 15.625 -7.305 -21.180 1.00 91.56 84 LYS A C 1
ATOM 630 O O . LYS A 1 84 ? 15.596 -8.536 -21.179 1.00 91.56 84 LYS A O 1
ATOM 635 N N . LEU A 1 85 ? 14.569 -6.535 -20.951 1.00 93.38 85 LEU A N 1
ATOM 636 C CA . LEU A 1 85 ? 13.194 -7.023 -20.883 1.00 93.38 85 LEU A CA 1
ATOM 637 C C . LEU A 1 85 ? 12.489 -6.730 -22.211 1.00 93.38 85 LEU A C 1
ATOM 639 O O . LEU A 1 85 ? 12.964 -5.908 -23.004 1.00 93.38 85 LEU A O 1
ATOM 643 N N . ASP A 1 86 ? 11.409 -7.449 -22.492 1.00 93.25 86 ASP A N 1
ATOM 644 C CA . ASP A 1 86 ? 10.535 -7.112 -23.612 1.00 93.25 86 ASP A CA 1
ATOM 645 C C . ASP A 1 86 ? 9.809 -5.775 -23.360 1.00 93.25 86 ASP A C 1
ATOM 647 O O . ASP A 1 86 ? 9.646 -5.371 -22.204 1.00 93.25 86 ASP A O 1
ATOM 651 N N . PRO A 1 87 ? 9.408 -5.062 -24.430 1.00 93.44 87 PRO A N 1
ATOM 652 C CA . PRO A 1 87 ? 8.716 -3.782 -24.303 1.00 93.44 87 PRO A CA 1
ATOM 653 C C . PRO A 1 87 ? 7.430 -3.869 -23.480 1.00 93.44 87 PRO A C 1
ATOM 655 O O . PRO A 1 87 ? 7.217 -3.008 -22.638 1.00 93.44 87 PRO A O 1
ATOM 658 N N . ASP A 1 88 ? 6.643 -4.934 -23.650 1.00 95.81 88 ASP A N 1
ATOM 659 C CA . ASP A 1 88 ? 5.366 -5.106 -22.949 1.00 95.81 88 ASP A CA 1
ATOM 660 C C . ASP A 1 88 ? 5.570 -5.159 -21.424 1.00 95.81 88 ASP A C 1
ATOM 662 O O . ASP A 1 88 ? 4.821 -4.545 -20.669 1.00 95.81 88 ASP A O 1
ATOM 666 N N . THR A 1 89 ? 6.630 -5.824 -20.954 1.00 95.44 89 THR A N 1
ATOM 667 C CA . THR A 1 89 ? 7.004 -5.859 -19.530 1.00 95.44 89 THR A CA 1
ATOM 668 C C . THR A 1 89 ? 7.444 -4.487 -19.008 1.00 95.44 89 THR A C 1
ATOM 670 O O . THR A 1 89 ? 7.148 -4.128 -17.868 1.00 95.44 89 THR A O 1
ATOM 673 N N . LEU A 1 90 ? 8.152 -3.700 -19.820 1.00 95.25 90 LEU A N 1
ATOM 674 C CA . LEU A 1 90 ? 8.567 -2.347 -19.436 1.00 95.25 90 LEU A CA 1
ATOM 675 C C . LEU A 1 90 ? 7.379 -1.383 -19.382 1.00 95.25 90 LEU A C 1
ATOM 677 O O . LEU A 1 90 ? 7.263 -0.619 -18.424 1.00 95.25 90 LEU A O 1
ATOM 681 N N . ASP A 1 91 ? 6.483 -1.461 -20.364 1.00 96.44 91 ASP A N 1
ATOM 682 C CA . ASP A 1 91 ? 5.236 -0.698 -20.385 1.00 96.44 91 ASP A CA 1
ATOM 683 C C . ASP A 1 91 ? 4.373 -1.070 -19.175 1.00 96.44 91 ASP A C 1
ATOM 685 O O . ASP A 1 91 ? 3.895 -0.191 -18.459 1.00 96.44 91 ASP A O 1
ATOM 689 N N . TYR A 1 92 ? 4.297 -2.360 -18.844 1.00 97.44 92 TYR A N 1
ATOM 690 C CA . TYR A 1 92 ? 3.637 -2.831 -17.632 1.00 97.44 92 TYR A CA 1
ATOM 691 C C . TYR A 1 92 ? 4.249 -2.224 -16.357 1.00 97.44 92 TYR A C 1
ATOM 693 O O . TYR A 1 92 ? 3.525 -1.776 -15.468 1.00 97.44 92 TYR A O 1
ATOM 701 N N . PHE A 1 93 ? 5.579 -2.134 -16.247 1.00 97.12 93 PHE A N 1
ATOM 702 C CA . PHE A 1 93 ? 6.216 -1.488 -15.092 1.00 97.12 93 PHE A CA 1
ATOM 703 C C . PHE A 1 93 ? 5.918 0.009 -14.995 1.00 97.12 93 PHE A C 1
ATOM 705 O O . PHE A 1 93 ? 5.774 0.511 -13.877 1.00 97.12 93 PHE A O 1
ATOM 712 N N . LEU A 1 94 ? 5.806 0.713 -16.124 1.00 97.00 94 LEU A N 1
ATOM 713 C CA . LEU A 1 94 ? 5.387 2.115 -16.149 1.00 97.00 94 LEU A CA 1
ATOM 714 C C . LEU A 1 94 ? 3.930 2.265 -15.703 1.00 97.00 94 LEU A C 1
ATOM 716 O O . LEU A 1 94 ? 3.640 3.069 -14.820 1.00 97.00 94 LEU A O 1
ATOM 720 N N . GLU A 1 95 ? 3.023 1.466 -16.266 1.00 96.69 95 GLU A N 1
ATOM 721 C CA . GLU A 1 95 ? 1.590 1.509 -15.953 1.00 96.69 95 GLU A CA 1
ATOM 722 C C . GLU A 1 95 ? 1.308 1.211 -14.478 1.00 96.69 95 GLU A C 1
ATOM 724 O O . GLU A 1 95 ? 0.455 1.843 -13.855 1.00 96.69 95 GLU A O 1
ATOM 729 N N . ARG A 1 96 ? 2.050 0.266 -13.894 1.00 97.62 96 ARG A N 1
ATOM 730 C CA . ARG A 1 96 ? 1.915 -0.114 -12.481 1.00 97.62 96 ARG A CA 1
ATOM 731 C C . ARG A 1 96 ? 2.639 0.841 -11.529 1.00 97.62 96 ARG A C 1
ATOM 733 O O . ARG A 1 96 ? 2.423 0.762 -10.316 1.00 97.62 96 ARG A O 1
ATOM 740 N N . GLY A 1 97 ? 3.483 1.733 -12.048 1.00 97.31 97 GLY A N 1
ATOM 741 C CA . GLY A 1 97 ? 4.319 2.646 -11.265 1.00 97.31 97 GLY A CA 1
ATOM 742 C C . GLY A 1 97 ? 5.499 1.970 -10.567 1.00 97.31 97 GLY A C 1
ATOM 743 O O . GLY A 1 97 ? 6.031 2.508 -9.599 1.00 97.31 97 GLY A O 1
ATOM 744 N N . TYR A 1 98 ? 5.921 0.798 -11.048 1.00 98.00 98 TYR A N 1
ATOM 745 C CA . TYR A 1 98 ? 7.162 0.153 -10.616 1.00 98.00 98 TYR A CA 1
ATOM 746 C C . TYR A 1 98 ? 8.401 0.814 -11.225 1.00 98.00 98 TYR A C 1
ATOM 748 O O . TYR A 1 98 ? 9.495 0.715 -10.664 1.00 98.00 98 TYR A O 1
ATOM 756 N N . ALA A 1 99 ? 8.248 1.504 -12.351 1.00 97.19 99 ALA A N 1
ATOM 757 C CA . ALA A 1 99 ? 9.293 2.284 -12.992 1.00 97.19 99 ALA A CA 1
ATOM 758 C C . ALA A 1 99 ? 8.733 3.609 -13.520 1.00 97.19 99 ALA A C 1
ATOM 760 O O . ALA A 1 99 ? 7.527 3.766 -13.683 1.00 97.19 99 ALA A O 1
ATOM 761 N N . TYR A 1 100 ? 9.629 4.547 -13.809 1.00 96.75 100 TYR A N 1
ATOM 762 C CA . TYR A 1 100 ? 9.318 5.846 -14.392 1.00 96.75 100 TYR A CA 1
ATOM 763 C C . TYR A 1 100 ? 10.305 6.172 -15.511 1.00 96.75 100 TYR A C 1
ATOM 765 O O . TYR A 1 100 ? 11.428 5.666 -15.538 1.00 96.75 100 TYR A O 1
ATOM 773 N N . LEU A 1 101 ? 9.897 7.037 -16.438 1.00 95.50 101 LEU A N 1
ATOM 774 C CA . LEU A 1 101 ? 10.780 7.525 -17.503 1.00 95.50 101 LEU A CA 1
ATOM 775 C C . LEU A 1 101 ? 11.891 8.429 -16.950 1.00 95.50 101 LEU A C 1
ATOM 777 O O . LEU A 1 101 ? 12.993 8.457 -17.490 1.00 95.50 101 LEU A O 1
ATOM 781 N N . ASP A 1 102 ? 11.603 9.148 -15.866 1.00 95.00 102 ASP A N 1
ATOM 782 C CA . ASP A 1 102 ? 12.529 10.041 -15.186 1.00 95.00 102 ASP A CA 1
ATOM 783 C C . ASP A 1 102 ? 12.118 10.260 -13.718 1.00 95.00 102 ASP A C 1
ATOM 785 O O . ASP A 1 102 ? 11.070 9.807 -13.251 1.00 95.00 102 ASP A O 1
ATOM 789 N N . SER A 1 103 ? 12.967 10.969 -12.971 1.00 94.38 103 SER A N 1
ATOM 790 C CA . SER A 1 103 ? 12.718 11.290 -11.563 1.00 94.38 103 SER A CA 1
ATOM 791 C C . SER A 1 103 ? 11.589 12.299 -11.354 1.00 94.38 103 SER A C 1
ATOM 793 O O . SER A 1 103 ? 11.072 12.403 -10.245 1.00 94.38 103 SER A O 1
ATOM 795 N N . GLN A 1 104 ? 11.234 13.081 -12.376 1.00 95.81 104 GLN A N 1
ATOM 796 C CA . GLN A 1 104 ? 10.161 14.063 -12.271 1.00 95.81 104 GLN A CA 1
ATOM 797 C C . GLN A 1 104 ? 8.799 13.362 -12.274 1.00 95.81 104 GLN A C 1
ATOM 799 O O . GLN A 1 104 ? 7.948 13.705 -11.457 1.00 95.81 104 GLN A O 1
ATOM 804 N N . GLY A 1 105 ? 8.615 12.350 -13.125 1.00 94.81 105 GLY A N 1
ATOM 805 C CA . GLY A 1 105 ? 7.422 11.507 -13.134 1.00 94.81 105 GLY A CA 1
ATOM 806 C C . GLY A 1 105 ? 7.225 10.765 -11.810 1.00 94.81 105 GLY A C 1
ATOM 807 O O . GLY A 1 105 ? 6.120 10.764 -11.272 1.00 94.81 105 GLY A O 1
ATOM 808 N N . GLU A 1 106 ? 8.305 10.216 -11.239 1.00 96.19 106 GLU A N 1
ATOM 809 C CA . GLU A 1 106 ? 8.267 9.582 -9.910 1.00 96.19 106 GLU A CA 1
ATOM 810 C C . GLU A 1 106 ? 7.809 10.578 -8.831 1.00 96.19 106 GLU A C 1
ATOM 812 O O . GLU A 1 106 ? 6.904 10.290 -8.047 1.00 96.19 106 GLU A O 1
ATOM 817 N N . GLN A 1 107 ? 8.399 11.776 -8.817 1.00 96.94 107 GLN A N 1
ATOM 818 C CA . GLN A 1 107 ? 8.072 12.811 -7.839 1.00 96.94 107 GLN A CA 1
ATOM 819 C C . GLN A 1 107 ? 6.608 13.269 -7.947 1.00 96.94 107 GLN A C 1
ATOM 821 O O . GLN A 1 107 ? 5.932 13.404 -6.929 1.00 96.94 107 GLN A O 1
ATOM 826 N N . GLN A 1 108 ? 6.094 13.446 -9.166 1.00 96.31 108 GLN A N 1
ATOM 827 C CA . GLN A 1 108 ? 4.693 13.812 -9.396 1.00 96.31 108 GLN A CA 1
ATOM 828 C C . GLN A 1 108 ? 3.721 12.735 -8.902 1.00 96.31 108 GLN A C 1
ATOM 830 O O . GLN A 1 108 ? 2.683 13.064 -8.327 1.00 96.31 108 GLN A O 1
ATOM 835 N N . ALA A 1 109 ? 4.051 11.455 -9.096 1.00 95.38 109 ALA A N 1
ATOM 836 C CA . ALA A 1 109 ? 3.236 10.353 -8.592 1.00 95.38 109 ALA A CA 1
ATOM 837 C C . ALA A 1 109 ? 3.168 10.354 -7.055 1.00 95.38 109 ALA A C 1
ATOM 839 O O . ALA A 1 109 ? 2.090 10.188 -6.488 1.00 95.38 109 ALA A O 1
ATOM 840 N N . ILE A 1 110 ? 4.296 10.615 -6.384 1.00 97.06 110 ILE A N 1
ATOM 841 C CA . ILE A 1 110 ? 4.364 10.729 -4.918 1.00 97.06 110 ILE A CA 1
ATOM 842 C C . ILE A 1 110 ? 3.533 11.914 -4.417 1.00 97.06 110 ILE A C 1
ATOM 844 O O . ILE A 1 110 ? 2.744 11.760 -3.487 1.00 97.06 110 ILE A O 1
ATOM 848 N N . GLU A 1 111 ? 3.694 13.089 -5.025 1.00 97.75 111 GLU A N 1
ATOM 849 C CA . GLU A 1 111 ? 2.956 14.299 -4.644 1.00 97.75 111 GLU A CA 1
ATOM 850 C C . GLU A 1 111 ? 1.448 14.111 -4.794 1.00 97.75 111 GLU A C 1
ATOM 852 O O . GLU A 1 111 ? 0.682 14.485 -3.906 1.00 97.75 111 GLU A O 1
ATOM 857 N N . ARG A 1 112 ? 1.027 13.474 -5.891 1.00 96.62 112 ARG A N 1
ATOM 858 C CA . ARG A 1 112 ? -0.374 13.146 -6.129 1.00 96.62 112 ARG A CA 1
ATOM 859 C C . ARG A 1 112 ? -0.917 12.181 -5.077 1.00 96.62 112 ARG A C 1
ATOM 861 O O . ARG A 1 112 ? -1.947 12.481 -4.483 1.00 96.62 112 ARG A O 1
ATOM 868 N N . ALA A 1 113 ? -0.228 11.069 -4.826 1.00 96.31 113 ALA A N 1
ATOM 869 C CA . ALA A 1 113 ? -0.666 10.085 -3.836 1.00 96.31 113 ALA A CA 1
ATOM 870 C C . ALA A 1 113 ? -0.752 10.695 -2.429 1.00 96.31 113 ALA A C 1
ATOM 872 O O . ALA A 1 113 ? -1.688 10.422 -1.684 1.00 96.31 113 ALA A O 1
ATOM 873 N N . TYR A 1 114 ? 0.191 11.572 -2.073 1.00 96.69 114 TYR A N 1
ATOM 874 C CA . TYR A 1 114 ? 0.157 12.285 -0.799 1.00 96.69 114 TYR A CA 1
ATOM 875 C C . TYR A 1 114 ? -1.025 13.258 -0.702 1.00 96.69 114 TYR A C 1
ATOM 877 O O . TYR A 1 114 ? -1.648 13.361 0.356 1.00 96.69 114 TYR A O 1
ATOM 885 N N . ALA A 1 115 ? -1.351 13.962 -1.787 1.00 97.62 115 ALA A N 1
ATOM 886 C CA . ALA A 1 115 ? -2.505 14.852 -1.830 1.00 97.62 115 ALA A CA 1
ATOM 887 C C . ALA A 1 115 ? -3.827 14.075 -1.713 1.00 97.62 115 ALA A C 1
ATOM 889 O O . ALA A 1 115 ? -4.692 14.478 -0.940 1.00 97.62 115 ALA A O 1
ATOM 890 N N . GLU A 1 116 ? -3.955 12.950 -2.425 1.00 95.75 116 GLU A N 1
ATOM 891 C CA . GLU A 1 116 ? -5.110 12.044 -2.337 1.00 95.75 116 GLU A CA 1
ATOM 892 C C . GLU A 1 116 ? -5.266 11.498 -0.908 1.00 95.75 116 GLU A C 1
ATOM 894 O O . GLU A 1 116 ? -6.321 11.668 -0.303 1.00 95.75 116 GLU A O 1
ATOM 899 N N . PHE A 1 117 ? -4.189 10.973 -0.315 1.00 95.38 117 PHE A N 1
ATOM 900 C CA . PHE A 1 117 ? -4.174 10.531 1.082 1.00 95.38 117 PHE A CA 1
ATOM 901 C C . PHE A 1 117 ? -4.582 11.644 2.057 1.00 95.38 117 PHE A C 1
ATOM 903 O O . PHE A 1 117 ? -5.380 11.422 2.963 1.00 95.38 117 PHE A O 1
ATOM 910 N N . SER A 1 118 ? -4.046 12.855 1.884 1.00 96.31 118 SER A N 1
ATOM 911 C CA . SER A 1 118 ? -4.355 13.981 2.775 1.00 96.31 118 SER A CA 1
ATOM 912 C C . SER A 1 118 ? -5.831 14.373 2.700 1.00 96.31 118 SER A C 1
ATOM 914 O O . SER A 1 118 ? -6.436 14.646 3.733 1.00 96.31 118 SER A O 1
ATOM 916 N N . ALA A 1 119 ? -6.412 14.357 1.497 1.00 96.31 119 ALA A N 1
ATOM 917 C CA . ALA A 1 119 ? -7.830 14.627 1.294 1.00 96.31 119 ALA A CA 1
ATOM 918 C C . ALA A 1 119 ? -8.718 13.548 1.935 1.00 96.31 119 ALA A C 1
ATOM 920 O O . ALA A 1 119 ? -9.714 13.882 2.569 1.00 96.31 119 ALA A O 1
ATOM 921 N N . GLU A 1 120 ? -8.347 12.268 1.826 1.00 94.06 120 GLU A N 1
ATOM 922 C CA . GLU A 1 120 ? -9.069 11.170 2.486 1.00 94.06 120 GLU A CA 1
ATOM 923 C C . GLU A 1 120 ? -8.995 11.256 4.015 1.00 94.06 120 GLU A C 1
ATOM 925 O O . GLU A 1 120 ? -9.979 10.994 4.702 1.00 94.06 120 GLU A O 1
ATOM 930 N N . VAL A 1 121 ? -7.839 11.640 4.562 1.00 92.69 121 VAL A N 1
ATOM 931 C CA . VAL A 1 121 ? -7.679 11.853 6.007 1.00 92.69 121 VAL A CA 1
ATOM 932 C C . VAL A 1 121 ? -8.526 13.031 6.490 1.00 92.69 121 VAL A C 1
ATOM 934 O O . VAL A 1 121 ? -9.093 12.953 7.578 1.00 92.69 121 VAL A O 1
ATOM 937 N N . GLU A 1 122 ? -8.629 14.102 5.700 1.00 93.50 122 GLU A N 1
ATOM 938 C CA . GLU A 1 122 ? -9.461 15.268 6.017 1.00 93.50 122 GLU A CA 1
ATOM 939 C C . GLU A 1 122 ? -10.968 14.961 5.932 1.00 93.50 122 GLU A C 1
ATOM 941 O O . GLU A 1 122 ? -11.723 15.406 6.795 1.00 93.50 122 GLU A O 1
ATOM 946 N N . ASP A 1 123 ? -11.404 14.167 4.947 1.00 94.19 123 ASP A N 1
ATOM 947 C CA . ASP A 1 123 ? -12.795 13.683 4.826 1.00 94.19 123 ASP A CA 1
ATOM 948 C C . ASP A 1 123 ? -13.130 12.567 5.839 1.00 94.19 123 ASP A C 1
ATOM 950 O O . ASP A 1 123 ? -14.294 12.229 6.078 1.00 94.19 123 ASP A O 1
ATOM 954 N N . GLY A 1 124 ? -12.103 11.997 6.474 1.00 91.00 124 GLY A N 1
ATOM 955 C CA . GLY A 1 124 ? -12.222 10.933 7.456 1.00 91.00 124 GLY A CA 1
ATOM 956 C C . GLY A 1 124 ? -13.133 11.316 8.622 1.00 91.00 124 GLY A C 1
ATOM 957 O O . GLY A 1 124 ? -12.874 12.253 9.378 1.00 91.00 124 GLY A O 1
ATOM 958 N N . GLN A 1 125 ? -14.200 10.543 8.822 1.00 86.56 125 GLN A N 1
ATOM 959 C CA . GLN A 1 125 ? -15.106 10.771 9.943 1.00 86.56 125 GLN A CA 1
ATOM 960 C C . GLN A 1 125 ? -14.434 10.420 11.273 1.00 86.56 125 GLN A C 1
ATOM 962 O O . GLN A 1 125 ? -13.909 9.319 11.457 1.00 86.56 125 GLN A O 1
ATOM 967 N N . VAL A 1 126 ? -14.520 11.332 12.243 1.00 85.56 126 VAL A N 1
ATOM 968 C CA . VAL A 1 126 ? -14.129 11.038 13.625 1.00 85.56 126 VAL A CA 1
ATOM 969 C C . VAL A 1 126 ? -15.062 9.960 14.175 1.00 85.56 126 VAL A C 1
ATOM 971 O O . VAL A 1 126 ? -16.255 10.189 14.366 1.00 85.56 126 VAL A O 1
ATOM 974 N N . GLN A 1 127 ? -14.511 8.779 14.454 1.00 88.50 127 GLN A N 1
ATOM 975 C CA . GLN A 1 127 ? -15.256 7.676 15.048 1.00 88.50 127 GLN A CA 1
ATOM 976 C C . GLN A 1 127 ? -14.983 7.604 16.551 1.00 88.50 127 GLN A C 1
ATOM 978 O O . GLN A 1 127 ? -13.899 7.223 16.991 1.00 88.50 127 GLN A O 1
ATOM 983 N N . LEU A 1 128 ? -15.992 7.945 17.351 1.00 90.31 128 LEU A N 1
ATOM 984 C CA . LEU A 1 128 ? -15.959 7.764 18.799 1.00 90.31 128 LEU A CA 1
ATOM 985 C C . LEU A 1 128 ? -16.659 6.452 19.167 1.00 90.31 128 LEU A C 1
ATOM 987 O O . LEU A 1 128 ? -17.796 6.208 18.767 1.00 90.31 128 LEU A O 1
ATOM 991 N N . MET A 1 129 ? -15.989 5.607 19.952 1.00 91.56 129 MET A N 1
ATOM 992 C CA . MET A 1 129 ? -16.533 4.338 20.437 1.00 91.56 129 MET A CA 1
ATOM 993 C C . MET A 1 129 ? -16.743 4.400 21.952 1.00 91.56 129 MET A C 1
ATOM 995 O O . MET A 1 129 ? -15.782 4.515 22.712 1.00 91.56 129 MET A O 1
ATOM 999 N N . LEU A 1 130 ? -17.996 4.275 22.396 1.00 92.88 130 LEU A N 1
ATOM 1000 C CA . LEU A 1 130 ? -18.346 4.125 23.809 1.00 92.88 130 LEU A CA 1
ATOM 1001 C C . LEU A 1 130 ? -18.508 2.640 24.141 1.00 92.88 130 LEU A C 1
ATOM 1003 O O . LEU A 1 130 ? -19.334 1.959 23.537 1.00 92.88 130 LEU A O 1
ATOM 1007 N N . VAL A 1 131 ? -17.753 2.147 25.125 1.00 92.31 131 VAL A N 1
ATOM 1008 C CA . VAL A 1 131 ? -17.881 0.780 25.653 1.00 92.31 131 VAL A CA 1
ATOM 1009 C C . VAL A 1 131 ? -18.609 0.847 27.000 1.00 92.31 131 VAL A C 1
ATOM 1011 O O . VAL A 1 131 ? -17.992 1.235 27.993 1.00 92.31 131 VAL A O 1
ATOM 1014 N N . PRO A 1 132 ? -19.907 0.490 27.084 1.00 92.44 132 PRO A N 1
ATOM 1015 C CA . PRO A 1 132 ? -20.681 0.687 28.311 1.00 92.44 132 PRO A CA 1
ATOM 1016 C C . PRO A 1 132 ? -20.249 -0.213 29.467 1.00 92.44 132 PRO A C 1
ATOM 1018 O O . PRO A 1 132 ? -20.493 0.094 30.631 1.00 92.44 132 PRO A O 1
ATOM 1021 N N . THR A 1 133 ? -19.638 -1.355 29.163 1.00 91.06 133 THR A N 1
ATOM 1022 C CA . THR A 1 133 ? -19.083 -2.258 30.163 1.00 91.06 133 THR A CA 1
ATOM 1023 C C . THR A 1 133 ? -18.058 -3.189 29.527 1.00 91.06 133 THR A C 1
ATOM 1025 O O . THR A 1 133 ? -18.190 -3.560 28.362 1.00 91.06 133 THR A O 1
ATOM 1028 N N . TYR A 1 134 ? -17.075 -3.612 30.318 1.00 90.50 134 TYR A N 1
ATOM 1029 C CA . TYR A 1 134 ? -16.213 -4.756 29.996 1.00 90.50 134 TYR A CA 1
ATOM 1030 C C . TYR A 1 134 ? -16.783 -6.079 30.544 1.00 90.50 134 TYR A C 1
ATOM 1032 O O . TYR A 1 134 ? -16.104 -7.102 30.569 1.00 90.50 134 TYR A O 1
ATOM 1040 N N . GLY A 1 135 ? -18.027 -6.065 31.040 1.00 88.25 135 GLY A N 1
ATOM 1041 C CA . GLY A 1 135 ? -18.724 -7.237 31.556 1.00 88.25 135 GLY A CA 1
ATOM 1042 C C . GLY A 1 135 ? -19.205 -8.114 30.414 1.00 88.25 135 GLY A C 1
ATOM 1043 O O . GLY A 1 135 ? -20.185 -7.783 29.754 1.00 88.25 135 GLY A O 1
ATOM 1044 N N . CYS A 1 136 ? -18.531 -9.242 30.202 1.00 85.31 136 CYS A N 1
ATOM 1045 C CA . CYS A 1 136 ? -18.878 -10.218 29.176 1.00 85.31 136 CYS A CA 1
ATOM 1046 C C . CYS A 1 136 ? -19.091 -11.601 29.808 1.00 85.31 136 CYS A C 1
ATOM 1048 O O . CYS A 1 136 ? -18.334 -12.016 30.682 1.00 85.31 136 CYS A O 1
ATOM 1050 N N . ASN A 1 137 ? -20.124 -12.326 29.372 1.00 88.25 137 ASN A N 1
ATOM 1051 C CA . ASN A 1 137 ? -20.432 -13.688 29.826 1.00 88.25 137 ASN A CA 1
ATOM 1052 C C . ASN A 1 137 ? -19.775 -14.780 28.957 1.00 88.25 137 ASN A C 1
ATOM 1054 O O . ASN A 1 137 ? -20.155 -15.948 29.044 1.00 88.25 137 ASN A O 1
ATOM 1058 N N . LEU A 1 138 ? -18.811 -14.403 28.113 1.00 88.38 138 LEU A N 1
ATOM 1059 C CA . LEU A 1 138 ? -18.040 -15.295 27.248 1.00 88.38 138 LEU A CA 1
ATOM 1060 C C . LEU A 1 138 ? -16.572 -15.345 27.696 1.00 88.38 138 LEU A C 1
ATOM 1062 O O . LEU A 1 138 ? -16.061 -14.403 28.294 1.00 88.38 138 LEU A O 1
ATOM 1066 N N . ALA A 1 139 ? -15.879 -16.435 27.362 1.00 88.25 139 ALA A N 1
ATOM 1067 C CA . ALA A 1 139 ? -14.487 -16.690 27.746 1.00 88.25 139 ALA A CA 1
ATOM 1068 C C . ALA A 1 139 ? -13.575 -16.847 26.515 1.00 88.25 139 ALA A C 1
ATOM 1070 O O . ALA A 1 139 ? -12.838 -17.823 26.381 1.00 88.25 139 ALA A O 1
ATOM 1071 N N . CYS A 1 140 ? -13.669 -15.911 25.570 1.00 90.69 140 CYS A N 1
ATOM 1072 C CA . CYS A 1 140 ? -12.921 -15.980 24.316 1.00 90.69 140 CYS A CA 1
ATOM 1073 C C . CYS 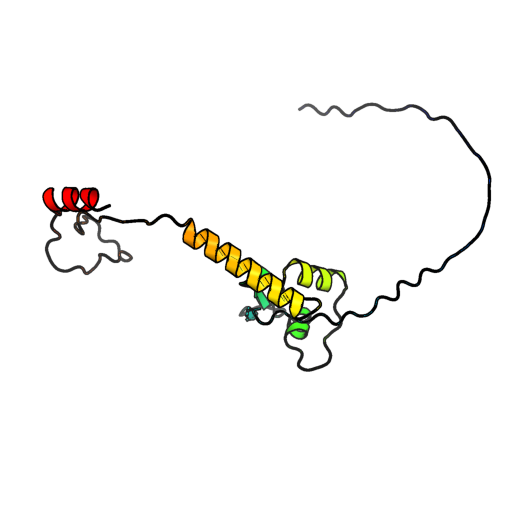A 1 140 ? -11.413 -15.802 24.559 1.00 90.69 140 CYS A C 1
ATOM 1075 O O . CYS A 1 140 ? -10.989 -14.788 25.112 1.00 90.69 140 CYS A O 1
ATOM 1077 N N . THR A 1 141 ? -10.600 -16.748 24.083 1.00 92.31 141 THR A N 1
ATOM 1078 C CA . THR A 1 141 ? -9.130 -16.753 24.245 1.00 92.31 141 THR A CA 1
ATOM 1079 C C . THR A 1 141 ? -8.410 -15.660 23.453 1.00 92.31 141 THR A C 1
ATOM 1081 O O . THR A 1 141 ? -7.257 -15.358 23.733 1.00 92.31 141 THR A O 1
ATOM 1084 N N . TYR A 1 142 ? -9.085 -15.060 22.474 1.00 91.88 142 TYR A N 1
ATOM 1085 C CA . TYR A 1 142 ? -8.574 -13.985 21.619 1.00 91.88 142 TYR A CA 1
ATOM 1086 C C . TYR A 1 142 ? -9.106 -12.596 22.012 1.00 91.88 142 TYR A C 1
ATOM 1088 O O . TYR A 1 142 ? -8.877 -11.620 21.300 1.00 91.88 142 TYR A O 1
ATOM 1096 N N . CYS A 1 143 ? -9.886 -12.487 23.092 1.00 90.62 143 CYS A N 1
ATOM 1097 C CA . CYS A 1 143 ? -10.495 -11.217 23.471 1.00 90.62 143 CYS A CA 1
ATOM 1098 C C . CYS A 1 143 ? -9.488 -10.329 24.205 1.00 90.62 143 CYS A C 1
ATOM 1100 O O . CYS A 1 143 ? -8.936 -10.739 25.217 1.00 90.62 143 CYS A O 1
ATOM 1102 N N . PHE A 1 144 ? -9.322 -9.079 23.767 1.00 89.00 144 PHE A N 1
ATOM 1103 C CA . PHE A 1 144 ? -8.483 -8.100 24.471 1.00 89.00 144 PHE A CA 1
ATOM 1104 C C . PHE A 1 144 ? -8.988 -7.778 25.891 1.00 89.00 144 PHE A C 1
ATOM 1106 O O . PHE A 1 144 ? -8.227 -7.285 26.715 1.00 89.00 144 PHE A O 1
ATOM 1113 N N . GLN A 1 145 ? -10.271 -8.040 26.179 1.00 86.00 145 GLN A N 1
ATOM 1114 C CA . GLN A 1 145 ? -10.862 -7.870 27.513 1.00 86.00 145 GLN A CA 1
ATOM 1115 C C . GLN A 1 145 ? -10.519 -9.039 28.452 1.00 86.00 145 GLN A C 1
ATOM 1117 O O . GLN A 1 145 ? -10.780 -8.967 29.653 1.00 86.00 145 GLN A O 1
ATOM 1122 N N . HIS A 1 146 ? -9.943 -10.123 27.921 1.00 81.00 146 HIS A N 1
ATOM 1123 C CA . HIS A 1 146 ? -9.475 -11.254 28.709 1.00 81.00 146 HIS A CA 1
ATOM 1124 C C . HIS A 1 146 ? -8.291 -10.807 29.579 1.00 81.00 146 HIS A C 1
ATOM 1126 O O . HIS A 1 146 ? -7.216 -10.515 29.064 1.00 81.00 146 HIS A O 1
ATOM 1132 N N . GLY A 1 147 ? -8.497 -10.732 30.896 1.00 76.81 147 GLY A N 1
ATOM 1133 C CA . GLY A 1 147 ? -7.489 -10.256 31.855 1.00 76.81 147 GLY A CA 1
ATOM 1134 C C . GLY A 1 147 ? -7.735 -8.850 32.409 1.00 76.81 147 GLY A C 1
ATOM 1135 O O . GLY A 1 147 ? -6.902 -8.350 33.158 1.00 76.81 147 GLY A O 1
ATOM 1136 N N . ILE A 1 148 ? -8.865 -8.208 32.085 1.00 81.94 148 ILE A N 1
ATOM 1137 C CA . ILE A 1 148 ? -9.296 -7.016 32.826 1.00 81.94 148 ILE A CA 1
ATOM 1138 C C . ILE A 1 148 ? -9.764 -7.462 34.217 1.00 81.94 148 ILE A C 1
ATOM 1140 O O . ILE A 1 148 ? -10.823 -8.073 34.365 1.00 81.94 148 ILE A O 1
ATOM 1144 N N . ASP A 1 149 ? -8.952 -7.159 35.228 1.00 70.12 149 ASP A N 1
ATOM 1145 C CA . ASP A 1 149 ? -9.237 -7.481 36.624 1.00 70.12 149 ASP A CA 1
ATOM 1146 C C . ASP A 1 149 ? -10.378 -6.622 37.201 1.00 70.12 149 ASP A C 1
ATOM 1148 O O . ASP A 1 149 ? -10.561 -5.452 36.860 1.00 70.12 149 ASP A O 1
ATOM 1152 N N . GLY A 1 150 ? -11.136 -7.200 38.137 1.00 70.19 150 GLY A N 1
ATOM 1153 C CA . GLY A 1 150 ? -12.264 -6.551 38.814 1.00 70.19 150 GLY A CA 1
ATOM 1154 C C . GLY A 1 150 ? -13.629 -7.070 38.357 1.00 70.19 150 GLY A C 1
ATOM 1155 O O . GLY A 1 150 ? -13.733 -7.945 37.505 1.00 70.19 150 GLY A O 1
ATOM 1156 N N . ARG A 1 151 ? -14.709 -6.566 38.969 1.00 69.44 151 ARG A N 1
ATOM 1157 C CA . ARG A 1 151 ? -16.079 -6.798 38.479 1.00 69.44 151 ARG A CA 1
ATOM 1158 C C . ARG A 1 151 ? -16.397 -5.675 37.499 1.00 69.44 151 ARG A C 1
ATOM 1160 O O . ARG A 1 151 ? -16.573 -4.550 37.974 1.00 69.44 151 ARG A O 1
ATOM 1167 N N . PRO A 1 152 ? -16.460 -5.934 36.183 1.00 72.56 152 PRO A N 1
ATOM 1168 C CA . PRO A 1 152 ? -16.770 -4.886 35.229 1.00 72.56 152 PRO A CA 1
ATOM 1169 C C . PRO A 1 152 ? -18.141 -4.309 35.561 1.00 72.56 152 PRO A C 1
ATOM 1171 O O . PRO A 1 152 ? -19.134 -5.035 35.621 1.00 72.56 152 PRO A O 1
ATOM 1174 N N . GLN A 1 153 ? -18.181 -3.012 35.841 1.00 83.62 153 GLN A N 1
ATOM 1175 C CA . GLN A 1 153 ? -19.433 -2.323 36.109 1.00 83.62 153 GLN A CA 1
ATOM 1176 C C . GLN A 1 153 ? -19.974 -1.748 34.807 1.00 83.62 153 GLN A C 1
ATOM 1178 O O . GLN A 1 153 ? -19.222 -1.422 33.885 1.00 83.62 153 GLN A O 1
ATOM 1183 N N . LEU A 1 154 ? -21.295 -1.681 34.716 1.00 92.88 154 LEU A N 1
ATOM 1184 C CA . LEU A 1 154 ? -21.958 -0.894 33.692 1.00 92.88 154 LEU A CA 1
ATOM 1185 C C . LEU A 1 154 ? -21.749 0.585 34.031 1.00 92.88 154 LEU A C 1
ATOM 1187 O O . LEU A 1 154 ? -21.941 0.974 35.185 1.00 92.88 154 LEU A O 1
ATOM 1191 N N . ILE A 1 155 ? -21.343 1.395 33.054 1.00 94.31 155 ILE A N 1
ATOM 1192 C CA . ILE A 1 155 ? -21.259 2.849 33.231 1.00 94.31 155 ILE A CA 1
ATOM 1193 C C . ILE A 1 155 ? -22.633 3.428 33.583 1.00 94.31 155 ILE A C 1
ATOM 1195 O O . ILE A 1 155 ? -23.675 2.872 33.227 1.00 94.31 155 ILE A O 1
ATOM 1199 N N . THR A 1 156 ? -22.644 4.557 34.287 1.00 95.88 156 THR A N 1
ATOM 1200 C CA . THR A 1 156 ? -23.899 5.191 34.695 1.00 95.88 156 THR A CA 1
ATOM 1201 C C . THR A 1 156 ? -24.544 5.955 33.539 1.00 95.88 156 THR A C 1
ATOM 1203 O O . THR A 1 156 ? -23.882 6.314 32.560 1.00 95.88 156 THR A O 1
ATOM 1206 N N . LYS A 1 157 ? -25.847 6.238 33.655 1.00 95.81 157 LYS A N 1
ATOM 1207 C CA . LYS A 1 157 ? -26.573 7.034 32.657 1.00 95.81 157 LYS A CA 1
ATOM 1208 C C . LYS A 1 157 ? -25.960 8.427 32.507 1.00 95.81 157 LYS A C 1
ATOM 1210 O O . LYS A 1 157 ? -25.860 8.922 31.394 1.00 95.81 157 LYS A O 1
ATOM 1215 N N . GLU A 1 158 ? -25.504 9.029 33.601 1.00 96.62 158 GLU A N 1
ATOM 1216 C CA . GLU A 1 158 ? -24.885 10.356 33.599 1.00 96.62 158 GLU A CA 1
ATOM 1217 C C . GLU A 1 158 ? -23.622 10.385 32.726 1.00 96.62 158 GLU A C 1
ATOM 1219 O O . GLU A 1 158 ? -23.386 11.366 32.028 1.00 96.62 158 GLU A O 1
ATOM 1224 N N . ILE A 1 159 ? -22.839 9.298 32.713 1.00 95.00 159 ILE A N 1
ATOM 1225 C CA . ILE A 1 159 ? -21.655 9.161 31.850 1.00 95.00 159 ILE A CA 1
ATOM 1226 C C . ILE A 1 159 ? -22.068 9.012 30.382 1.00 95.00 159 ILE A C 1
ATOM 1228 O O . ILE A 1 159 ? -21.462 9.636 29.513 1.00 95.00 159 ILE A O 1
ATOM 1232 N N . VAL A 1 160 ? -23.100 8.209 30.101 1.00 95.44 160 VAL A N 1
ATOM 1233 C CA . VAL A 1 160 ? -23.644 8.054 28.740 1.00 95.44 160 VAL A CA 1
ATOM 1234 C C . VAL A 1 160 ? -24.144 9.399 28.210 1.00 95.44 160 VAL A C 1
ATOM 1236 O O . VAL A 1 160 ? -23.775 9.798 27.109 1.00 95.44 160 VAL A O 1
ATOM 1239 N N . ASP A 1 161 ? -24.932 10.120 29.006 1.00 95.56 161 ASP A N 1
ATOM 1240 C CA . ASP A 1 161 ? -25.462 11.433 28.640 1.00 95.56 161 ASP A CA 1
ATOM 1241 C C . ASP A 1 161 ? -24.330 12.447 28.421 1.00 95.56 161 ASP A C 1
ATOM 1243 O O . ASP A 1 161 ? -24.365 13.203 27.454 1.00 95.56 161 ASP A O 1
ATOM 1247 N N . ALA A 1 162 ? -23.300 12.443 29.275 1.00 94.62 162 ALA A N 1
ATOM 1248 C CA . ALA A 1 162 ? -22.142 13.322 29.125 1.00 94.62 162 ALA A CA 1
ATOM 1249 C C . ALA A 1 162 ? -21.343 13.033 27.845 1.00 94.62 162 ALA A C 1
ATOM 1251 O O . ALA A 1 162 ? -20.896 13.970 27.186 1.00 94.62 162 ALA A O 1
ATOM 1252 N N . PHE A 1 163 ? -21.188 11.758 27.469 1.00 94.44 163 PHE A N 1
ATOM 1253 C CA . PHE A 1 163 ? -20.515 11.367 26.229 1.00 94.44 163 PHE A CA 1
ATOM 1254 C C . PHE A 1 163 ? -21.238 11.929 24.996 1.00 94.44 163 PHE A C 1
ATOM 1256 O O . PHE A 1 163 ? -20.603 12.560 24.156 1.00 94.44 163 PHE A O 1
ATOM 1263 N N . PHE A 1 164 ? -22.563 11.765 24.918 1.00 92.06 164 PHE A N 1
ATOM 1264 C CA . PHE A 1 164 ? -23.365 12.254 23.787 1.00 92.06 164 PHE A CA 1
ATOM 1265 C C . PHE A 1 164 ? -23.656 13.759 23.819 1.00 92.06 164 PHE A C 1
ATOM 1267 O O . PHE A 1 164 ? -24.091 14.306 22.815 1.00 92.06 164 PHE A O 1
ATOM 1274 N N . ALA A 1 165 ? -23.458 14.434 24.953 1.00 92.88 165 ALA A N 1
ATOM 1275 C CA . ALA A 1 165 ? -23.521 15.893 25.019 1.00 92.88 165 ALA A CA 1
ATOM 1276 C C . ALA A 1 165 ? -22.224 16.566 24.536 1.00 92.88 165 ALA A C 1
ATOM 1278 O O . ALA A 1 165 ? -22.249 17.740 24.171 1.00 92.88 165 ALA A O 1
ATOM 1279 N N . TYR A 1 166 ? -21.095 15.852 24.602 1.00 81.06 166 TYR A N 1
ATOM 1280 C CA . TYR A 1 166 ? -19.787 16.335 24.153 1.00 81.06 166 TYR A CA 1
ATOM 1281 C C . TYR A 1 166 ? -19.522 16.053 22.669 1.00 81.06 166 TYR A C 1
ATOM 1283 O O . TYR A 1 166 ? -18.923 16.894 21.998 1.00 81.06 166 TYR A O 1
ATOM 1291 N N . ALA A 1 167 ? -19.916 14.865 22.203 1.00 64.50 167 ALA A N 1
ATOM 1292 C CA . ALA A 1 167 ? -19.787 14.419 20.816 1.00 64.50 167 ALA A CA 1
ATOM 1293 C C . ALA A 1 167 ? -20.802 15.109 19.893 1.00 64.50 167 ALA A C 1
ATOM 1295 O O . ALA A 1 167 ? -20.420 15.396 18.738 1.00 64.50 167 ALA A O 1
#

pLDDT: mean 81.45, std 22.82, range [30.41, 98.31]

Radius of gyration: 3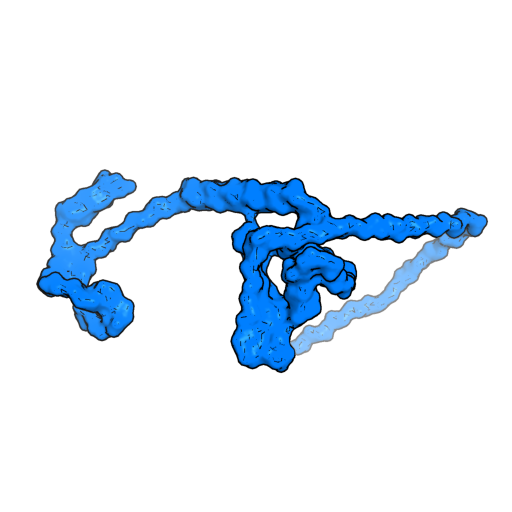1.21 Å; chains: 1; bounding box: 59×40×98 Å

Secondary structure (DSSP, 8-state):
----PPP-----------------------------EE-TT-EEEEPTT-SS-EEEEEETTTTEEEEEEHHHHHHHH-SSSPPPPPHHHHHHHHHHTSEESSHHHHHHHHHHHHHHHHHHHHH-------------S---TT-TTTT--S-PPPPPHHHHHHHHHH-

Foldseek 3Di:
DDDDDDDDDDDDDDDDDDDDDDDPPPPPPPVPPLDKFFQPQKDKAWDPPDVVTKIWIARPLLRDIDIDGPLVVQQNPPPDDHRDDDPVVVVVCCVSVRIDSDVVVSVVSNVVSVVVVVVCVVVDDDDDDDDQWLDDPDDDPPDPSNPPDDHIDGHDPVVVVVVVVVD